Protein AF-A0A2W4KJC8-F1 (afdb_monomer_lite)

Radius of gyration: 25.85 Å; chains: 1; bounding box: 51×41×104 Å

Structure (mmCIF, N/CA/C/O backbone):
data_AF-A0A2W4KJC8-F1
#
_entry.id   AF-A0A2W4KJC8-F1
#
loop_
_atom_site.group_PDB
_atom_site.id
_atom_site.type_symbol
_atom_site.label_atom_id
_atom_site.label_alt_id
_atom_site.label_comp_id
_atom_site.label_asym_id
_atom_site.label_entity_id
_atom_site.label_seq_id
_atom_site.pdbx_PDB_ins_code
_atom_site.Cartn_x
_atom_site.Cartn_y
_atom_site.Cartn_z
_atom_site.occupancy
_atom_site.B_iso_or_equiv
_atom_site.auth_seq_id
_atom_site.auth_comp_id
_atom_site.auth_asym_id
_atom_site.auth_atom_id
_atom_site.pdbx_PDB_model_num
ATOM 1 N N . MET A 1 1 ? 27.284 34.788 -45.448 1.00 38.25 1 MET A N 1
ATOM 2 C CA . MET A 1 1 ? 26.726 33.450 -45.158 1.00 38.25 1 MET A CA 1
ATOM 3 C C . MET A 1 1 ? 26.431 33.389 -43.673 1.00 38.25 1 MET A C 1
ATOM 5 O O . MET A 1 1 ? 27.341 33.576 -42.878 1.00 38.25 1 MET A O 1
ATOM 9 N N . ILE A 1 2 ? 25.156 33.261 -43.313 1.00 35.94 2 ILE A N 1
ATOM 10 C CA . ILE A 1 2 ? 24.706 33.179 -41.921 1.00 35.94 2 ILE A CA 1
ATOM 11 C C . ILE A 1 2 ? 24.898 31.726 -41.482 1.00 35.94 2 ILE A C 1
ATOM 13 O O . ILE A 1 2 ? 24.245 30.836 -42.017 1.00 35.94 2 ILE A O 1
ATOM 17 N N . ASN A 1 3 ? 25.811 31.492 -40.539 1.00 35.66 3 ASN A N 1
ATOM 18 C CA . ASN A 1 3 ? 25.963 30.197 -39.882 1.00 35.66 3 ASN A CA 1
ATOM 19 C C . ASN A 1 3 ? 24.745 29.963 -38.982 1.00 35.66 3 ASN A C 1
ATOM 21 O O . ASN A 1 3 ? 24.648 30.521 -37.888 1.00 35.66 3 ASN A O 1
ATOM 25 N N . SER A 1 4 ? 23.798 29.160 -39.461 1.00 41.78 4 SER A N 1
ATOM 26 C CA . SER A 1 4 ? 22.657 28.714 -38.676 1.00 41.78 4 SER A CA 1
ATOM 27 C C . SER A 1 4 ? 23.073 27.604 -37.710 1.00 41.78 4 SER A C 1
ATOM 29 O O . SER A 1 4 ? 23.444 26.511 -38.124 1.00 41.78 4 SER A O 1
ATOM 31 N N . VAL A 1 5 ? 22.959 27.928 -36.423 1.00 48.94 5 VAL A N 1
ATOM 32 C CA . VAL A 1 5 ? 22.368 27.095 -35.367 1.00 48.94 5 VAL A CA 1
ATOM 33 C C . VAL A 1 5 ? 22.851 25.642 -35.290 1.00 48.94 5 VAL A C 1
ATOM 35 O O . VAL A 1 5 ? 22.292 24.742 -35.901 1.00 48.94 5 VAL A O 1
ATOM 38 N N . ASN A 1 6 ? 23.773 25.397 -34.363 1.00 38.62 6 ASN A N 1
ATOM 39 C CA . ASN A 1 6 ? 23.675 24.213 -33.514 1.00 38.62 6 ASN A CA 1
ATOM 40 C C . ASN A 1 6 ? 24.180 24.561 -32.112 1.00 38.62 6 ASN A C 1
ATOM 42 O O . ASN A 1 6 ? 25.315 24.293 -31.733 1.00 38.62 6 ASN A O 1
ATOM 46 N N . LYS A 1 7 ? 23.321 25.250 -31.354 1.00 38.31 7 LYS A N 1
ATOM 47 C CA . LYS A 1 7 ? 23.532 25.549 -29.934 1.00 38.31 7 LYS A CA 1
ATOM 48 C C . LYS A 1 7 ? 22.369 24.992 -29.111 1.00 38.31 7 LYS A C 1
ATOM 50 O O . LYS A 1 7 ? 21.730 25.708 -28.357 1.00 38.31 7 LYS A O 1
ATOM 55 N N . TYR A 1 8 ? 22.103 23.703 -29.298 1.00 40.75 8 TYR A N 1
ATOM 56 C CA . TYR A 1 8 ? 21.309 22.884 -28.379 1.00 40.75 8 TYR A CA 1
ATOM 57 C C . TYR A 1 8 ? 22.066 21.592 -28.035 1.00 40.75 8 TYR A C 1
ATOM 59 O O . TYR A 1 8 ? 21.487 20.516 -27.951 1.00 40.75 8 TYR A O 1
ATOM 67 N N . SER A 1 9 ? 23.387 21.683 -27.840 1.00 46.91 9 SER A N 1
ATOM 68 C CA . SER A 1 9 ? 24.108 20.659 -27.081 1.00 46.91 9 SER A CA 1
ATOM 69 C C . SER A 1 9 ? 23.943 20.957 -25.587 1.00 46.91 9 SER A C 1
ATOM 71 O O . SER A 1 9 ? 24.252 22.075 -25.170 1.00 46.91 9 SER A O 1
ATOM 73 N N . ASN A 1 10 ? 23.527 19.949 -24.814 1.00 40.47 10 ASN A N 1
ATOM 74 C CA . ASN A 1 10 ? 23.375 19.905 -23.345 1.00 40.47 10 ASN A CA 1
ATOM 75 C C . ASN A 1 10 ? 21.987 20.193 -22.749 1.00 40.47 10 ASN A C 1
ATOM 77 O O . ASN A 1 10 ? 21.896 20.739 -21.650 1.00 40.47 10 ASN A O 1
ATOM 81 N N . ASN A 1 11 ? 20.905 19.735 -23.380 1.00 36.75 11 ASN A N 1
ATOM 82 C CA . ASN A 1 11 ? 19.673 19.522 -22.618 1.00 36.75 11 ASN A CA 1
ATOM 83 C C . ASN A 1 11 ? 19.799 18.210 -21.831 1.00 36.75 11 ASN A C 1
ATOM 85 O O . ASN A 1 11 ? 19.779 17.124 -22.401 1.00 36.75 11 ASN A O 1
ATOM 89 N N . PHE A 1 12 ? 20.004 18.364 -20.524 1.00 42.81 12 PHE A N 1
ATOM 90 C CA . PHE A 1 12 ? 19.891 17.370 -19.459 1.00 42.81 12 PHE A CA 1
ATOM 91 C C . PHE A 1 12 ? 18.864 16.280 -19.814 1.00 42.81 12 PHE A C 1
ATOM 93 O O . PHE A 1 12 ? 17.665 16.542 -19.787 1.00 42.81 12 PHE A O 1
ATOM 100 N N . VAL A 1 13 ? 19.314 15.072 -20.166 1.00 48.78 13 VAL A N 1
ATOM 101 C CA . VAL A 1 13 ? 18.444 13.890 -20.121 1.00 48.78 13 VAL A CA 1
ATOM 102 C C . VAL A 1 13 ? 18.405 13.508 -18.645 1.00 48.78 13 VAL A C 1
ATOM 104 O O . VAL A 1 13 ? 19.447 13.096 -18.125 1.00 48.78 13 VAL A O 1
ATOM 107 N N . PRO A 1 14 ? 17.283 13.703 -17.928 1.00 57.47 14 PRO A N 1
ATOM 108 C CA . PRO A 1 14 ? 17.210 13.304 -16.532 1.00 57.47 14 PRO A CA 1
ATOM 109 C C . PRO A 1 14 ? 17.550 11.818 -16.432 1.00 57.47 14 PRO A C 1
ATOM 111 O O . PRO A 1 14 ? 17.157 11.027 -17.295 1.00 57.47 14 PRO A O 1
ATOM 114 N N . ASN A 1 15 ? 18.282 11.417 -15.394 1.00 73.25 15 ASN A N 1
ATOM 115 C CA . ASN A 1 15 ? 18.459 10.001 -15.091 1.00 73.25 15 ASN A CA 1
ATOM 116 C C . ASN A 1 15 ? 17.133 9.461 -14.534 1.00 73.25 15 ASN A C 1
ATOM 118 O O . ASN A 1 15 ? 16.990 9.258 -13.331 1.00 73.25 15 ASN A O 1
ATOM 122 N N . VAL A 1 16 ? 16.153 9.268 -15.422 1.00 74.69 16 VAL A N 1
ATOM 123 C CA . VAL A 1 16 ? 14.778 8.874 -15.091 1.00 74.69 16 VAL A CA 1
ATOM 124 C C . VAL A 1 16 ? 14.772 7.571 -14.290 1.00 74.69 16 VAL A C 1
ATOM 126 O O . VAL A 1 16 ? 14.018 7.448 -13.333 1.00 74.69 16 VAL A O 1
ATOM 129 N N . ILE A 1 17 ? 15.672 6.633 -14.603 1.00 77.94 17 ILE A N 1
ATOM 130 C CA . ILE A 1 17 ? 15.840 5.379 -13.851 1.00 77.94 17 ILE A CA 1
ATOM 131 C C . ILE A 1 17 ? 16.288 5.663 -12.409 1.00 77.94 17 ILE A C 1
ATOM 133 O O . ILE A 1 17 ? 15.735 5.103 -11.463 1.00 77.94 17 ILE A O 1
ATOM 137 N N . GLY A 1 18 ? 17.262 6.558 -12.230 1.00 83.62 18 GLY A N 1
ATOM 138 C CA . GLY A 1 18 ? 17.708 7.011 -10.913 1.00 83.62 18 GLY A CA 1
ATOM 139 C C . GLY A 1 18 ? 16.586 7.669 -10.106 1.00 83.62 18 GLY A C 1
ATOM 140 O O . GLY A 1 18 ? 16.400 7.336 -8.940 1.00 83.62 18 GLY A O 1
ATOM 141 N N . GLU A 1 19 ? 15.797 8.542 -10.728 1.00 82.56 19 GLU A N 1
ATOM 142 C CA . GLU A 1 19 ? 14.652 9.202 -10.086 1.00 82.56 19 GLU A CA 1
ATOM 143 C C . GLU A 1 19 ? 13.556 8.205 -9.692 1.00 82.56 19 GLU A C 1
ATOM 145 O O . GLU A 1 19 ? 13.074 8.236 -8.561 1.00 82.56 19 GLU A O 1
ATOM 150 N N . ILE A 1 20 ? 13.214 7.268 -10.585 1.00 83.31 20 ILE A N 1
ATOM 151 C CA . ILE A 1 20 ? 12.242 6.199 -10.317 1.00 83.31 20 ILE A CA 1
ATOM 152 C C . ILE A 1 20 ? 12.675 5.364 -9.112 1.00 83.31 20 ILE A C 1
ATOM 154 O O . ILE A 1 20 ? 11.860 5.050 -8.244 1.00 83.31 20 ILE A O 1
ATOM 158 N N . LYS A 1 21 ? 13.966 5.026 -9.042 1.00 86.06 21 LYS A N 1
ATOM 159 C CA . LYS A 1 21 ? 14.548 4.264 -7.937 1.00 86.06 21 LYS A CA 1
ATOM 160 C C . LYS A 1 21 ? 14.479 5.025 -6.617 1.00 86.06 21 LYS A C 1
ATOM 162 O O . LYS A 1 21 ? 14.128 4.438 -5.595 1.00 86.06 21 LYS A O 1
ATOM 167 N N . GLU A 1 22 ? 14.821 6.309 -6.616 1.00 89.06 22 GLU A N 1
ATOM 168 C CA . GLU A 1 22 ? 14.745 7.126 -5.403 1.00 89.06 22 GLU A CA 1
ATOM 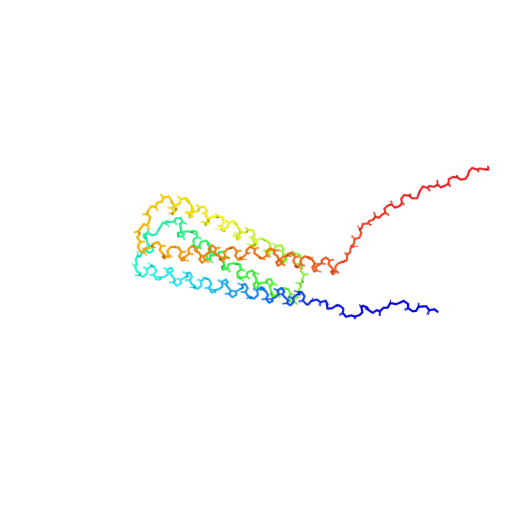169 C C . GLU A 1 22 ? 13.301 7.322 -4.938 1.00 89.06 22 GLU A C 1
ATOM 171 O O . GLU A 1 22 ? 13.027 7.226 -3.740 1.00 89.06 22 GLU A O 1
ATOM 176 N N . ASP A 1 23 ? 12.357 7.501 -5.861 1.00 88.88 23 ASP A N 1
ATOM 177 C CA . ASP A 1 23 ? 10.938 7.549 -5.522 1.00 88.88 23 ASP A CA 1
ATOM 178 C C . ASP A 1 23 ? 10.474 6.212 -4.928 1.00 88.88 23 ASP A C 1
ATOM 180 O O . ASP A 1 23 ? 9.914 6.198 -3.832 1.00 88.88 23 ASP A O 1
ATOM 184 N N . ALA A 1 24 ? 10.769 5.077 -5.571 1.00 88.81 24 ALA A N 1
ATOM 185 C CA . ALA A 1 24 ? 10.402 3.750 -5.070 1.00 88.81 24 ALA A CA 1
ATOM 186 C C . ALA A 1 24 ? 10.961 3.470 -3.661 1.00 88.81 24 ALA A C 1
ATOM 188 O O . ALA A 1 24 ? 10.251 2.934 -2.807 1.00 88.81 24 ALA A O 1
ATOM 189 N N . LYS A 1 25 ? 12.198 3.891 -3.369 1.00 90.31 25 LYS A N 1
ATOM 190 C CA . LYS A 1 25 ? 12.779 3.799 -2.019 1.00 90.31 25 LYS A CA 1
ATOM 191 C C . LYS A 1 25 ? 12.021 4.639 -0.994 1.00 90.31 25 LYS A C 1
ATOM 193 O O . LYS A 1 25 ? 11.751 4.142 0.098 1.00 90.31 25 LYS A O 1
ATOM 198 N N . LYS A 1 26 ? 11.661 5.886 -1.324 1.00 91.94 26 LYS A N 1
ATOM 199 C CA . LYS A 1 26 ? 10.850 6.735 -0.431 1.00 91.94 26 LYS A CA 1
ATOM 200 C C . LYS A 1 26 ? 9.505 6.074 -0.134 1.00 91.94 26 LYS A C 1
ATOM 202 O O . LYS A 1 26 ? 9.105 6.010 1.024 1.00 91.94 26 LYS A O 1
ATOM 207 N N . TRP A 1 27 ? 8.858 5.505 -1.152 1.00 93.25 27 TRP A N 1
ATOM 208 C CA . TRP A 1 27 ? 7.619 4.741 -0.992 1.00 93.25 27 TRP A CA 1
ATOM 209 C C . TRP A 1 27 ? 7.786 3.547 -0.050 1.00 93.25 27 TRP A C 1
ATOM 211 O O . TRP A 1 27 ? 6.976 3.367 0.855 1.00 93.25 27 TRP A O 1
ATOM 221 N N . ILE A 1 28 ? 8.857 2.764 -0.206 1.00 94.31 28 ILE A N 1
ATOM 222 C CA . ILE A 1 28 ? 9.174 1.636 0.685 1.00 94.31 28 ILE A CA 1
ATOM 223 C C . ILE A 1 28 ? 9.300 2.095 2.145 1.00 94.31 28 ILE A C 1
ATOM 225 O O . ILE A 1 28 ? 8.765 1.429 3.035 1.00 94.31 28 ILE A O 1
ATOM 229 N N . VAL A 1 29 ? 9.968 3.227 2.395 1.00 95.56 29 VAL A N 1
ATOM 230 C CA . VAL A 1 29 ? 10.112 3.806 3.741 1.00 95.56 29 VAL A CA 1
ATOM 231 C C . VAL A 1 29 ? 8.750 4.204 4.311 1.00 95.56 29 VAL A C 1
ATOM 233 O O . VAL A 1 29 ? 8.385 3.718 5.379 1.00 95.56 29 VAL A O 1
ATOM 236 N N . LEU A 1 30 ? 7.958 4.991 3.575 1.00 95.44 30 LEU A N 1
ATOM 237 C CA . LEU A 1 30 ? 6.632 5.449 4.018 1.00 95.44 30 LEU A CA 1
ATOM 238 C C . LEU A 1 30 ? 5.673 4.285 4.307 1.00 95.44 30 LEU A C 1
ATOM 240 O O . LEU A 1 30 ? 4.947 4.292 5.307 1.00 95.44 30 LEU A O 1
ATOM 244 N N . ILE A 1 31 ? 5.703 3.253 3.459 1.00 96.81 31 ILE A N 1
ATOM 245 C CA . ILE A 1 31 ? 4.942 2.019 3.664 1.00 96.81 31 ILE A CA 1
ATOM 246 C C . ILE A 1 31 ? 5.377 1.344 4.966 1.00 96.81 31 ILE A C 1
ATOM 248 O O . ILE A 1 31 ? 4.531 0.919 5.756 1.00 96.81 31 ILE A O 1
ATOM 252 N N . ASN A 1 32 ? 6.684 1.225 5.206 1.00 96.81 32 ASN A N 1
ATOM 253 C CA . ASN A 1 32 ? 7.192 0.560 6.399 1.00 96.81 32 ASN A CA 1
ATOM 254 C C . ASN A 1 32 ? 6.839 1.329 7.680 1.00 96.81 32 ASN A C 1
ATOM 256 O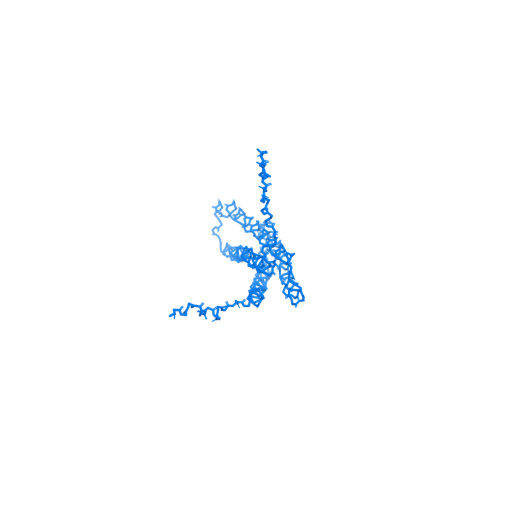 O . ASN A 1 32 ? 6.288 0.731 8.603 1.00 96.81 32 ASN A O 1
ATOM 260 N N . GLU A 1 33 ? 7.052 2.645 7.699 1.00 96.75 33 GLU A N 1
ATOM 261 C CA . GLU A 1 33 ? 6.676 3.522 8.816 1.00 96.75 33 GLU A CA 1
ATOM 262 C C . GLU A 1 33 ? 5.176 3.438 9.120 1.00 96.75 33 GLU A C 1
ATOM 264 O O . GLU A 1 33 ? 4.763 3.346 10.278 1.00 96.75 33 GLU A O 1
ATOM 269 N N . THR A 1 34 ? 4.334 3.415 8.083 1.00 97.62 34 THR A N 1
ATOM 270 C CA . THR A 1 34 ? 2.889 3.251 8.257 1.00 97.62 34 THR A CA 1
ATOM 271 C C . THR A 1 34 ? 2.543 1.893 8.856 1.00 97.62 34 THR A C 1
ATOM 273 O O . THR A 1 34 ? 1.735 1.817 9.780 1.00 97.62 34 THR A O 1
ATOM 276 N N . ARG A 1 35 ? 3.162 0.809 8.383 1.00 97.56 35 ARG A N 1
ATOM 277 C CA . ARG A 1 35 ? 2.920 -0.532 8.932 1.00 97.56 35 ARG A CA 1
ATOM 278 C C . ARG A 1 35 ? 3.344 -0.635 10.391 1.00 97.56 35 ARG A C 1
ATOM 280 O O . ARG A 1 35 ? 2.598 -1.191 11.193 1.00 97.56 35 ARG A O 1
ATOM 287 N N . GLU A 1 36 ? 4.508 -0.102 10.743 1.00 97.12 36 GLU A N 1
ATOM 288 C CA . GLU A 1 36 ? 4.997 -0.073 12.125 1.00 97.12 36 GLU A CA 1
ATOM 289 C C . GLU A 1 36 ? 4.063 0.732 13.025 1.00 97.12 36 GLU A C 1
ATOM 291 O O . GLU A 1 36 ? 3.656 0.246 14.084 1.00 97.12 36 GLU A O 1
ATOM 296 N N . PHE A 1 37 ? 3.632 1.907 12.562 1.00 97.19 37 PHE A N 1
ATOM 297 C CA . PHE A 1 37 ? 2.642 2.723 13.253 1.00 97.19 37 PHE A CA 1
ATOM 298 C C . PHE A 1 37 ? 1.351 1.942 13.524 1.00 97.19 37 PHE A C 1
ATOM 300 O O . PHE A 1 37 ? 0.883 1.900 14.665 1.00 97.19 37 PHE A O 1
ATOM 307 N N . LEU A 1 38 ? 0.783 1.314 12.491 1.00 96.69 38 LEU A N 1
ATOM 308 C CA . LEU A 1 38 ? -0.467 0.567 12.596 1.00 96.69 38 LEU A CA 1
ATOM 309 C C . LEU A 1 38 ? -0.314 -0.632 13.533 1.00 96.69 38 LEU A C 1
ATOM 311 O O . LEU A 1 38 ? -1.130 -0.798 14.435 1.00 96.69 38 LEU A O 1
ATOM 315 N N . ASN A 1 39 ? 0.747 -1.426 13.384 1.00 96.88 39 ASN A N 1
ATOM 316 C CA . ASN A 1 39 ? 1.003 -2.577 14.249 1.00 96.88 39 ASN A CA 1
ATOM 317 C C . ASN A 1 39 ? 1.154 -2.167 15.718 1.00 96.88 39 ASN A C 1
ATOM 319 O O . ASN A 1 39 ? 0.547 -2.795 16.584 1.00 96.88 39 ASN A O 1
ATOM 323 N N . CYS A 1 40 ? 1.901 -1.095 15.995 1.00 95.69 40 CYS A N 1
ATOM 324 C CA . CYS A 1 40 ? 2.076 -0.572 17.348 1.00 95.69 40 CYS A CA 1
ATOM 325 C C . CYS A 1 40 ? 0.733 -0.149 17.963 1.00 95.69 40 CYS A C 1
ATOM 327 O O . CYS A 1 40 ? 0.381 -0.593 19.056 1.00 95.69 40 CYS A O 1
ATOM 329 N N . HIS A 1 41 ? -0.073 0.630 17.238 1.00 93.62 41 HIS A N 1
ATOM 330 C CA . HIS A 1 41 ? -1.366 1.097 17.742 1.00 93.62 41 HIS A CA 1
ATOM 331 C C . HIS A 1 41 ? -2.378 -0.041 17.901 1.00 93.62 41 HIS A C 1
ATOM 333 O O . HIS A 1 41 ? -3.115 -0.073 18.886 1.00 93.62 41 HIS A O 1
ATOM 339 N N . ILE A 1 42 ? -2.402 -1.003 16.975 1.00 94.56 42 ILE A N 1
ATOM 340 C CA . ILE A 1 42 ? -3.236 -2.206 17.090 1.00 94.56 42 ILE A CA 1
ATOM 341 C C . ILE A 1 42 ? -2.831 -3.006 18.327 1.00 94.56 42 ILE A C 1
ATOM 343 O O . ILE A 1 42 ? -3.706 -3.431 19.081 1.00 94.56 42 ILE A O 1
ATOM 347 N N . GLN A 1 43 ? -1.530 -3.194 18.562 1.00 95.12 43 GLN A N 1
ATOM 348 C CA . GLN A 1 43 ? -1.045 -3.923 19.730 1.00 95.12 43 GLN A CA 1
ATOM 349 C C . GLN A 1 43 ? -1.426 -3.208 21.030 1.00 95.12 43 GLN A C 1
ATOM 351 O O . GLN A 1 43 ? -2.028 -3.829 21.897 1.00 95.12 43 GLN A O 1
ATOM 356 N N . GLN A 1 44 ? -1.245 -1.888 21.112 1.00 92.38 44 GLN A N 1
ATOM 357 C CA . GLN A 1 44 ? -1.710 -1.095 22.256 1.00 92.38 44 GLN A CA 1
ATOM 358 C C . GLN A 1 44 ? -3.221 -1.236 22.495 1.00 92.38 44 GLN A C 1
ATOM 360 O O . GLN A 1 44 ? -3.671 -1.274 23.639 1.00 92.38 44 GLN A O 1
ATOM 365 N N . GLN A 1 45 ? -4.039 -1.321 21.439 1.00 89.75 45 GLN A N 1
ATOM 366 C CA . GLN A 1 45 ? -5.476 -1.565 21.606 1.00 89.75 45 GLN A CA 1
ATOM 367 C C . GLN A 1 45 ? -5.782 -2.984 22.089 1.00 89.75 45 GLN A C 1
ATOM 369 O O . GLN A 1 45 ? -6.765 -3.171 22.807 1.00 89.75 45 GLN A O 1
ATOM 374 N N . LYS A 1 46 ? -4.984 -3.982 21.696 1.00 92.88 46 LYS A N 1
ATOM 375 C CA . LYS A 1 46 ? -5.121 -5.356 22.195 1.00 92.88 46 LYS A CA 1
ATOM 376 C C . LYS A 1 46 ? -4.752 -5.433 23.672 1.00 92.88 46 LYS A C 1
ATOM 378 O O . LYS A 1 46 ? -5.536 -5.976 24.442 1.00 92.88 46 LYS A O 1
ATOM 383 N N . ASP A 1 47 ? -3.634 -4.825 24.057 1.00 93.06 47 ASP A N 1
ATOM 384 C CA . ASP A 1 47 ? -3.123 -4.836 25.432 1.00 93.06 47 ASP A CA 1
ATOM 385 C C . ASP A 1 47 ? -4.092 -4.140 26.399 1.00 93.06 47 ASP A C 1
ATOM 387 O O . ASP A 1 47 ? -4.326 -4.613 27.507 1.00 93.06 47 ASP A O 1
ATOM 391 N N . ASN A 1 48 ? -4.746 -3.068 25.942 1.00 88.75 48 ASN A N 1
ATOM 392 C CA . ASN A 1 48 ? -5.777 -2.360 26.705 1.00 88.75 48 ASN A CA 1
ATOM 393 C C . ASN A 1 48 ? -7.176 -3.011 26.609 1.00 88.75 48 ASN A C 1
ATOM 395 O O . ASN A 1 48 ? -8.161 -2.426 27.056 1.00 88.75 48 ASN A O 1
ATOM 399 N N . GLY A 1 49 ? -7.316 -4.176 25.962 1.00 87.50 49 GLY A N 1
ATOM 400 C CA . GLY A 1 49 ? -8.585 -4.901 25.784 1.00 87.50 49 GLY A CA 1
ATOM 401 C C . GLY A 1 49 ? -9.598 -4.249 24.829 1.00 87.50 49 GLY A C 1
ATOM 402 O O . GLY A 1 49 ? -10.633 -4.837 24.507 1.00 87.50 49 GLY A O 1
ATOM 403 N N . HIS A 1 50 ? -9.307 -3.052 24.323 1.00 85.50 50 HIS A N 1
ATOM 404 C CA . HIS A 1 50 ? -10.200 -2.272 23.471 1.00 85.50 50 HIS A CA 1
ATOM 405 C C . HIS A 1 50 ? -10.371 -2.861 22.072 1.00 85.50 50 HIS A C 1
ATOM 407 O O . HIS A 1 50 ? -11.446 -2.723 21.486 1.00 85.50 50 HIS A O 1
ATOM 413 N N . TRP A 1 51 ? -9.359 -3.547 21.534 1.00 89.56 51 TRP A N 1
ATOM 414 C CA . TRP A 1 51 ? -9.391 -4.102 20.176 1.00 89.56 51 TRP A CA 1
ATOM 415 C C . TRP A 1 51 ? -10.620 -4.985 19.925 1.00 89.56 51 TRP A C 1
ATOM 417 O O . TRP A 1 51 ? -11.238 -4.931 18.862 1.00 89.56 51 TRP A O 1
ATOM 427 N N . ASN A 1 52 ? -11.046 -5.751 20.930 1.00 87.44 52 ASN A N 1
ATOM 428 C CA . ASN A 1 52 ? -12.199 -6.644 20.810 1.00 87.44 52 ASN A CA 1
ATOM 429 C C . ASN A 1 52 ? -13.532 -5.894 20.680 1.00 87.44 52 ASN A C 1
ATOM 431 O O . ASN A 1 52 ? -14.458 -6.419 20.068 1.00 87.44 52 ASN A O 1
ATOM 435 N N . THR A 1 53 ? -13.604 -4.655 21.169 1.00 84.75 53 THR A N 1
ATOM 436 C CA . THR A 1 53 ? -14.802 -3.801 21.098 1.00 84.75 53 THR A CA 1
ATOM 437 C C . THR A 1 53 ? -14.972 -3.102 19.747 1.00 84.75 53 THR A C 1
ATOM 439 O O . THR A 1 53 ? -16.053 -2.605 19.434 1.00 84.75 53 THR A O 1
ATOM 442 N N . ILE A 1 54 ? -13.914 -3.064 18.929 1.00 85.50 54 ILE A N 1
ATOM 443 C CA . ILE A 1 54 ? -13.927 -2.420 17.615 1.00 85.50 54 ILE A CA 1
ATOM 444 C C . ILE A 1 54 ? -14.730 -3.271 16.630 1.00 85.50 54 ILE A C 1
ATOM 446 O O . ILE A 1 54 ? -14.641 -4.504 16.629 1.00 85.50 54 ILE A O 1
ATOM 450 N N . ASN A 1 55 ? -15.477 -2.596 15.753 1.00 86.94 55 ASN A N 1
ATOM 451 C CA . ASN A 1 55 ? -16.256 -3.221 14.692 1.00 86.94 55 ASN A CA 1
ATOM 452 C C . ASN A 1 55 ? -15.399 -4.174 13.835 1.00 86.94 55 ASN A C 1
ATOM 454 O O . ASN A 1 55 ? -14.307 -3.822 13.385 1.00 86.94 55 ASN A O 1
ATOM 458 N N . THR A 1 56 ? -15.914 -5.378 13.586 1.00 89.56 56 THR A N 1
ATOM 459 C CA . THR A 1 56 ? -15.209 -6.421 12.830 1.00 89.56 56 THR A CA 1
ATOM 460 C C . THR A 1 56 ? -14.838 -5.988 11.416 1.00 89.56 56 THR A C 1
ATOM 462 O O . THR A 1 56 ? -13.714 -6.249 11.008 1.00 89.56 56 THR A O 1
ATOM 465 N N . ASN A 1 57 ? -15.703 -5.267 10.698 1.00 90.44 57 ASN A N 1
ATOM 466 C CA . ASN A 1 57 ? -15.403 -4.810 9.337 1.00 90.44 57 ASN A CA 1
ATOM 467 C C . ASN A 1 57 ? -14.227 -3.829 9.332 1.00 90.44 57 ASN A C 1
ATOM 469 O O . ASN A 1 57 ? -13.342 -3.947 8.492 1.00 90.44 57 ASN A O 1
ATOM 473 N N . PHE A 1 58 ? -14.168 -2.920 10.312 1.00 91.06 58 PHE A N 1
ATOM 474 C CA . PHE A 1 58 ? -13.028 -2.012 10.462 1.00 91.06 58 PHE A CA 1
ATOM 475 C C . PHE A 1 58 ? -11.730 -2.774 10.741 1.00 91.06 58 PHE A C 1
ATOM 477 O O . PHE A 1 58 ? -10.722 -2.533 10.084 1.00 91.06 58 PHE A O 1
ATOM 484 N N . LYS A 1 59 ? -11.759 -3.742 11.667 1.00 92.38 59 LYS A N 1
ATOM 485 C CA . LYS A 1 59 ? -10.591 -4.592 11.953 1.00 92.38 59 LYS A CA 1
ATOM 486 C C . LYS A 1 59 ? -10.132 -5.346 10.710 1.00 92.38 59 LYS A C 1
ATOM 488 O O . LYS A 1 59 ? -8.946 -5.329 10.399 1.00 92.38 59 LYS A O 1
ATOM 493 N N . SER A 1 60 ? -11.059 -5.979 9.998 1.00 94.94 60 SER A N 1
ATOM 494 C CA . SER A 1 60 ? -10.757 -6.731 8.781 1.00 94.94 60 SER A CA 1
ATOM 495 C C . SER A 1 60 ? -10.139 -5.843 7.707 1.00 94.94 60 SER A C 1
ATOM 497 O O . SER A 1 60 ? -9.142 -6.239 7.111 1.00 94.94 60 SER A O 1
ATOM 499 N N . LEU A 1 61 ? -10.664 -4.631 7.508 1.00 95.69 61 LEU A N 1
ATOM 500 C CA . LEU A 1 61 ? -10.143 -3.702 6.506 1.00 95.69 61 LEU A CA 1
ATOM 501 C C . LEU A 1 61 ? -8.740 -3.187 6.865 1.00 95.69 61 LEU A C 1
ATOM 503 O O . LEU A 1 61 ? -7.863 -3.150 6.008 1.00 95.69 61 LEU A O 1
ATOM 507 N N . ILE A 1 62 ? -8.480 -2.886 8.143 1.00 96.38 62 ILE A N 1
ATOM 508 C CA . ILE A 1 62 ? -7.134 -2.536 8.632 1.00 96.38 62 ILE A CA 1
ATOM 509 C C . ILE A 1 62 ? -6.146 -3.692 8.421 1.00 96.38 62 ILE A C 1
ATOM 511 O O . ILE A 1 62 ? -5.030 -3.479 7.946 1.00 96.38 62 ILE A O 1
ATOM 515 N N . MET A 1 63 ? -6.540 -4.927 8.743 1.00 96.69 63 MET A N 1
ATOM 516 C CA . MET A 1 63 ? -5.677 -6.097 8.548 1.00 96.69 63 MET A CA 1
ATOM 517 C C . MET A 1 63 ? -5.428 -6.390 7.063 1.00 96.69 63 MET A C 1
ATOM 519 O O . MET A 1 63 ? -4.313 -6.747 6.683 1.00 96.69 63 MET A O 1
ATOM 523 N N . TYR A 1 64 ? -6.443 -6.207 6.216 1.00 97.75 64 TYR A N 1
ATOM 524 C CA . TYR A 1 64 ? -6.300 -6.292 4.766 1.00 97.75 64 TYR A CA 1
ATOM 525 C C . TYR A 1 64 ? -5.308 -5.244 4.245 1.00 97.75 64 TYR A C 1
ATOM 527 O O . TYR A 1 64 ? -4.371 -5.602 3.532 1.00 97.75 64 TYR A O 1
ATOM 535 N N . ALA A 1 65 ? -5.436 -3.987 4.681 1.00 97.94 65 ALA A N 1
ATOM 536 C CA . ALA A 1 65 ? -4.518 -2.911 4.322 1.00 97.94 65 ALA A CA 1
ATOM 537 C C . ALA A 1 65 ? -3.071 -3.212 4.737 1.00 97.94 65 ALA A C 1
ATOM 539 O O . ALA A 1 65 ? -2.157 -3.063 3.934 1.00 97.94 65 ALA A O 1
ATOM 540 N N . LEU A 1 66 ? -2.847 -3.717 5.955 1.00 98.00 66 LEU A N 1
ATOM 541 C CA . LEU A 1 66 ? -1.517 -4.132 6.421 1.00 98.00 66 LEU A CA 1
ATOM 542 C C . LEU A 1 66 ? -0.876 -5.199 5.523 1.00 98.00 66 LEU A C 1
ATOM 544 O O . LEU A 1 66 ? 0.326 -5.130 5.239 1.00 98.00 66 LEU A O 1
ATOM 548 N N . ASN A 1 67 ? -1.667 -6.176 5.075 1.00 97.62 67 ASN A N 1
ATOM 549 C CA . ASN A 1 67 ? -1.211 -7.214 4.155 1.00 97.62 67 ASN A CA 1
ATOM 550 C C . ASN A 1 67 ? -0.904 -6.639 2.770 1.00 97.62 67 ASN A C 1
ATOM 552 O O . ASN A 1 67 ? 0.138 -6.956 2.193 1.00 97.62 67 ASN A O 1
ATOM 556 N N . TYR A 1 68 ? -1.782 -5.777 2.257 1.00 98.00 68 TYR A N 1
ATOM 557 C CA . TYR A 1 68 ? -1.584 -5.071 0.996 1.00 98.00 68 TYR A CA 1
ATOM 558 C C . TYR A 1 68 ? -0.301 -4.224 1.026 1.00 98.00 68 TYR A C 1
ATOM 560 O O . TYR A 1 68 ? 0.556 -4.394 0.164 1.00 98.00 68 TYR A O 1
ATOM 568 N N . PHE A 1 69 ? -0.089 -3.422 2.071 1.00 98.12 69 PHE A N 1
ATOM 569 C CA . PHE A 1 69 ? 1.127 -2.631 2.271 1.00 98.12 69 PHE A CA 1
ATOM 570 C C . PHE A 1 69 ? 2.384 -3.499 2.350 1.00 98.12 69 PHE A C 1
ATOM 572 O O . PHE A 1 69 ? 3.412 -3.151 1.774 1.00 98.12 69 PHE A O 1
ATOM 579 N N . SER A 1 70 ? 2.323 -4.655 3.019 1.00 97.06 70 SER A N 1
ATOM 580 C CA . SER A 1 70 ? 3.458 -5.586 3.042 1.00 97.06 70 SER A CA 1
ATOM 581 C C . SER A 1 70 ? 3.819 -6.059 1.637 1.00 97.06 70 SER A C 1
ATOM 583 O O . SER A 1 70 ? 4.978 -5.979 1.244 1.00 97.06 70 SER A O 1
ATOM 585 N N . ARG A 1 71 ? 2.820 -6.500 0.867 1.00 96.75 71 ARG A N 1
ATOM 586 C CA . ARG A 1 71 ? 3.022 -6.973 -0.506 1.00 96.75 71 ARG A CA 1
ATOM 587 C C . ARG A 1 71 ? 3.498 -5.853 -1.425 1.00 96.75 71 ARG A C 1
ATOM 589 O O . ARG A 1 71 ? 4.405 -6.079 -2.212 1.00 96.75 71 ARG A O 1
ATOM 596 N N . GLY A 1 72 ? 2.939 -4.651 -1.289 1.00 96.19 72 GLY A N 1
ATOM 597 C CA . GLY A 1 72 ? 3.359 -3.470 -2.040 1.00 96.19 72 GLY A CA 1
ATOM 598 C C . GLY A 1 72 ? 4.821 -3.111 -1.782 1.00 96.19 72 GLY A C 1
ATOM 599 O O . GLY A 1 72 ? 5.559 -2.854 -2.726 1.00 96.19 72 GLY A O 1
ATOM 600 N N . LYS A 1 73 ? 5.278 -3.180 -0.524 1.00 96.62 73 LYS A N 1
ATOM 601 C CA . LYS A 1 73 ? 6.694 -2.991 -0.174 1.00 96.62 73 LYS A CA 1
ATOM 602 C C . LYS A 1 73 ? 7.596 -4.011 -0.869 1.00 96.62 73 LYS A C 1
ATOM 604 O O . LYS A 1 73 ? 8.625 -3.641 -1.438 1.00 96.62 73 LYS A O 1
ATOM 609 N N . ASP A 1 74 ? 7.228 -5.287 -0.799 1.00 96.81 74 ASP A N 1
ATOM 610 C CA . ASP A 1 74 ? 8.015 -6.373 -1.384 1.00 96.81 74 ASP A CA 1
ATOM 611 C C . ASP A 1 74 ? 8.063 -6.240 -2.911 1.00 96.81 74 ASP A C 1
ATOM 613 O O . ASP A 1 74 ? 9.111 -6.423 -3.526 1.00 96.81 74 ASP A O 1
ATOM 617 N N . GLU A 1 75 ? 6.947 -5.846 -3.517 1.00 96.06 75 GLU A N 1
ATOM 618 C CA . GLU A 1 75 ? 6.827 -5.632 -4.953 1.00 96.06 75 GLU A CA 1
ATOM 619 C C . GLU A 1 75 ? 7.647 -4.434 -5.443 1.00 96.06 75 GLU A C 1
ATOM 621 O O . GLU A 1 75 ? 8.408 -4.560 -6.401 1.00 96.06 75 GLU A O 1
ATOM 626 N N . LEU A 1 76 ? 7.580 -3.297 -4.745 1.00 95.25 76 LEU A N 1
ATOM 627 C CA . LEU A 1 76 ? 8.429 -2.137 -5.030 1.00 95.25 76 LEU A CA 1
ATOM 628 C C . LEU A 1 76 ? 9.914 -2.479 -4.894 1.00 95.25 76 LEU A C 1
ATOM 630 O O . LEU A 1 76 ? 10.731 -2.021 -5.693 1.00 95.25 76 LEU A O 1
ATOM 634 N N . SER A 1 77 ? 10.265 -3.307 -3.908 1.00 94.88 77 SER A N 1
ATOM 635 C CA . SER A 1 77 ? 11.643 -3.760 -3.706 1.00 94.88 77 SER A CA 1
ATOM 636 C C . SER A 1 77 ? 12.118 -4.635 -4.868 1.00 94.88 77 SER A C 1
ATOM 638 O O . SER A 1 77 ? 13.229 -4.443 -5.358 1.00 94.88 77 SER A O 1
ATOM 640 N N . LYS A 1 78 ? 11.270 -5.554 -5.351 1.00 94.44 78 LYS A N 1
ATOM 641 C CA . LYS A 1 78 ? 11.560 -6.381 -6.532 1.00 94.44 78 LYS A CA 1
ATOM 642 C C . LYS A 1 78 ? 11.766 -5.529 -7.776 1.00 94.44 78 LYS A C 1
ATOM 644 O O . LYS A 1 78 ? 12.835 -5.610 -8.365 1.00 94.44 78 LYS A O 1
ATOM 649 N N . ILE A 1 79 ? 10.819 -4.644 -8.086 1.00 92.25 79 ILE A N 1
ATOM 650 C CA . ILE A 1 79 ? 10.908 -3.739 -9.241 1.00 92.25 79 ILE A CA 1
ATOM 651 C C . ILE A 1 79 ? 12.189 -2.900 -9.169 1.00 92.25 79 ILE A C 1
ATOM 653 O O . ILE A 1 79 ? 12.919 -2.776 -10.148 1.00 92.25 79 ILE A O 1
ATOM 657 N N . THR A 1 80 ? 12.516 -2.359 -7.994 1.00 90.06 80 THR A N 1
ATOM 658 C CA . THR A 1 80 ? 13.734 -1.557 -7.802 1.00 90.06 80 THR A CA 1
ATOM 659 C C . THR A 1 80 ? 15.019 -2.353 -8.055 1.00 90.06 80 THR A C 1
ATOM 661 O O . THR A 1 80 ? 16.007 -1.786 -8.516 1.00 90.06 80 THR A O 1
ATOM 664 N N . ASN A 1 81 ? 15.025 -3.650 -7.748 1.00 90.50 81 ASN A N 1
ATOM 665 C CA . ASN A 1 81 ? 16.179 -4.515 -7.979 1.00 90.50 81 ASN A CA 1
ATOM 666 C C . ASN A 1 81 ? 16.253 -4.993 -9.433 1.00 90.50 81 ASN A C 1
ATOM 668 O O . ASN A 1 81 ? 17.324 -4.954 -10.028 1.00 90.50 81 ASN A O 1
ATOM 672 N N . GLU A 1 82 ? 15.128 -5.410 -10.008 1.00 91.06 82 GLU A N 1
ATOM 673 C CA . GLU A 1 82 ? 15.031 -5.900 -11.388 1.00 91.06 82 GLU A CA 1
ATOM 674 C C . GLU A 1 8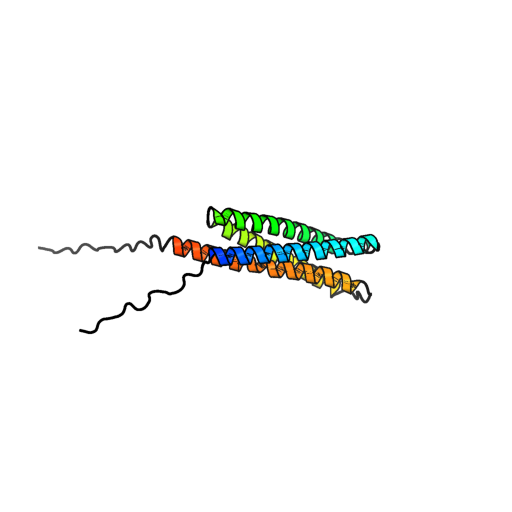2 ? 15.384 -4.795 -12.393 1.00 91.06 82 GLU A C 1
ATOM 676 O O . GLU A 1 82 ? 16.136 -5.043 -13.332 1.00 91.06 82 GLU A O 1
ATOM 681 N N . THR A 1 83 ? 14.979 -3.547 -12.123 1.00 86.75 83 THR A N 1
ATOM 682 C CA . THR A 1 83 ? 15.330 -2.363 -12.937 1.00 86.75 83 THR A CA 1
ATOM 683 C C . THR A 1 83 ? 16.824 -2.037 -12.994 1.00 86.75 83 THR A C 1
ATOM 685 O O . THR A 1 83 ? 17.231 -1.217 -13.816 1.00 86.75 83 THR A O 1
ATOM 688 N N . LEU A 1 84 ? 17.663 -2.671 -12.164 1.00 80.06 84 LEU A N 1
ATOM 689 C CA . LEU A 1 84 ? 19.124 -2.566 -12.276 1.00 80.06 84 LEU A CA 1
ATOM 690 C C . LEU A 1 84 ? 19.681 -3.397 -13.430 1.00 80.06 84 LEU A C 1
ATOM 692 O O . LEU A 1 84 ? 20.742 -3.069 -13.955 1.00 80.06 84 LEU A O 1
ATOM 696 N N . THR A 1 85 ? 19.001 -4.488 -13.772 1.00 83.25 85 THR A N 1
ATOM 697 C CA . THR A 1 85 ? 19.434 -5.438 -14.797 1.00 83.25 85 THR A CA 1
ATOM 698 C C . THR A 1 85 ? 18.620 -5.311 -16.071 1.00 83.25 85 THR A C 1
ATOM 700 O O . THR A 1 85 ? 19.181 -5.443 -17.153 1.00 83.25 85 THR A O 1
ATOM 703 N N . ASP A 1 86 ? 17.318 -5.056 -15.947 1.00 84.88 86 ASP A N 1
ATOM 704 C CA . ASP A 1 86 ? 16.397 -4.989 -17.072 1.00 84.88 86 ASP A CA 1
ATOM 705 C C . ASP A 1 86 ? 15.293 -3.962 -16.804 1.00 84.88 86 ASP A C 1
ATOM 707 O O . ASP A 1 86 ? 14.706 -3.924 -15.726 1.00 84.88 86 ASP A O 1
ATOM 711 N N . PHE A 1 87 ? 14.997 -3.111 -17.779 1.00 85.50 87 PHE A N 1
ATOM 712 C CA . PHE A 1 87 ? 13.987 -2.067 -17.659 1.00 85.50 87 PHE A CA 1
ATOM 713 C C . PHE A 1 87 ? 12.887 -2.339 -18.685 1.00 85.50 87 PHE A C 1
ATOM 715 O O . PHE A 1 87 ? 13.065 -2.069 -19.867 1.00 85.50 87 PHE A O 1
ATOM 722 N N . THR A 1 88 ? 11.756 -2.892 -18.229 1.00 89.94 88 THR A N 1
ATOM 723 C CA . THR A 1 88 ? 10.668 -3.384 -19.091 1.00 89.94 88 THR A CA 1
ATOM 724 C C . THR A 1 88 ? 9.301 -2.789 -18.747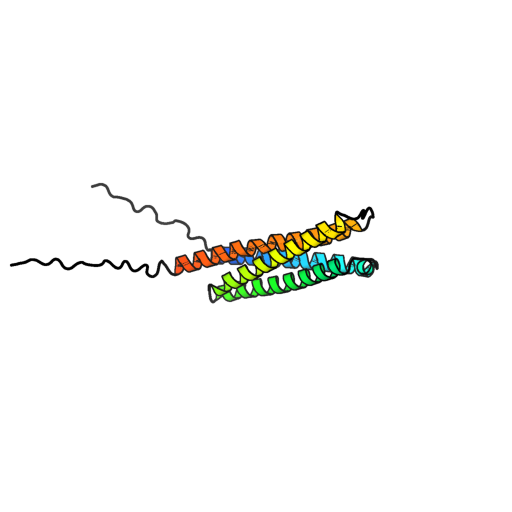 1.00 89.94 88 THR A C 1
ATOM 726 O O . THR A 1 88 ? 9.073 -2.260 -17.652 1.00 89.94 88 THR A O 1
ATOM 729 N N . SER A 1 89 ? 8.349 -2.931 -19.675 1.00 91.81 89 SER A N 1
ATOM 730 C CA . SER A 1 89 ? 6.945 -2.533 -19.492 1.00 91.81 89 SER A CA 1
ATOM 731 C C . SER A 1 89 ? 6.227 -3.335 -18.402 1.00 91.81 89 SER A C 1
ATOM 733 O O . SER A 1 89 ? 5.224 -2.877 -17.851 1.00 91.81 89 SER A O 1
ATOM 735 N N . GLU A 1 90 ? 6.732 -4.521 -18.051 1.00 94.38 90 GLU A N 1
ATOM 736 C CA . GLU A 1 90 ? 6.168 -5.341 -16.980 1.00 94.38 90 GLU A CA 1
ATOM 737 C C . GLU A 1 90 ? 6.271 -4.639 -15.621 1.00 94.38 90 GLU A C 1
ATOM 739 O O . GLU A 1 90 ? 5.307 -4.646 -14.851 1.00 94.38 90 GLU A O 1
ATOM 744 N N . HIS A 1 91 ? 7.387 -3.958 -15.347 1.00 93.69 91 HIS A N 1
ATOM 745 C CA . HIS A 1 91 ? 7.554 -3.184 -14.117 1.00 93.69 91 HIS A CA 1
ATOM 746 C C . HIS A 1 91 ? 6.508 -2.070 -13.999 1.00 93.69 91 HIS A C 1
ATOM 748 O O . HIS A 1 91 ? 5.876 -1.921 -12.951 1.00 93.69 91 HIS A O 1
ATOM 754 N N . ALA A 1 92 ? 6.264 -1.332 -15.086 1.00 94.06 92 ALA A N 1
ATOM 755 C CA . ALA A 1 92 ? 5.241 -0.291 -15.113 1.00 94.06 92 ALA A CA 1
ATOM 756 C C . ALA A 1 92 ? 3.832 -0.866 -14.897 1.00 94.06 92 ALA A C 1
ATOM 758 O O . ALA A 1 92 ? 3.049 -0.324 -14.115 1.00 94.06 92 ALA A O 1
ATOM 759 N N . ASN A 1 93 ? 3.524 -2.012 -15.511 1.00 96.25 93 ASN A N 1
ATOM 760 C CA . ASN A 1 93 ? 2.249 -2.698 -15.310 1.00 96.25 93 ASN A CA 1
ATOM 761 C C . ASN A 1 93 ? 2.040 -3.125 -13.845 1.00 96.25 93 ASN A C 1
ATOM 763 O O . ASN A 1 93 ? 0.949 -2.980 -13.298 1.00 96.25 93 ASN A O 1
ATOM 767 N N . ARG A 1 94 ? 3.089 -3.621 -13.181 1.00 96.69 94 ARG A N 1
ATOM 768 C CA . ARG A 1 94 ? 3.037 -4.008 -11.763 1.00 96.69 94 ARG A CA 1
ATOM 769 C C . ARG A 1 94 ? 2.802 -2.800 -10.851 1.00 96.69 94 ARG A C 1
ATOM 771 O O . ARG A 1 94 ? 1.947 -2.872 -9.970 1.00 96.69 94 ARG A O 1
ATOM 778 N N . LEU A 1 95 ? 3.463 -1.668 -11.107 1.00 95.62 95 LEU A N 1
ATOM 779 C CA . LEU A 1 95 ? 3.205 -0.409 -10.391 1.00 95.62 95 LEU A CA 1
ATOM 780 C C . LEU A 1 95 ? 1.766 0.088 -10.569 1.00 95.62 95 LEU A C 1
ATOM 782 O O . LEU A 1 95 ? 1.142 0.521 -9.602 1.00 95.62 95 LEU A O 1
ATOM 786 N N . ARG A 1 96 ? 1.222 -0.006 -11.787 1.00 97.12 96 ARG A N 1
ATOM 787 C CA . ARG A 1 96 ? -0.169 0.360 -12.077 1.00 97.12 96 ARG A CA 1
ATOM 788 C C . ARG A 1 96 ? -1.154 -0.500 -11.290 1.00 97.12 96 ARG A C 1
ATOM 790 O O . ARG A 1 96 ? -2.031 0.045 -10.632 1.00 97.12 96 ARG A O 1
ATOM 797 N N . LYS A 1 97 ? -0.958 -1.821 -11.272 1.00 97.38 97 LYS A N 1
ATOM 798 C CA . LYS A 1 97 ? -1.793 -2.741 -10.482 1.00 97.38 97 LYS A CA 1
ATOM 799 C C . LYS A 1 97 ? -1.749 -2.432 -8.988 1.00 97.38 97 LYS A C 1
ATOM 801 O O . LYS A 1 97 ? -2.770 -2.526 -8.314 1.00 97.38 97 LYS A O 1
ATOM 806 N N . LEU A 1 98 ? -0.581 -2.057 -8.455 1.00 97.25 98 LEU A N 1
ATOM 807 C CA . LEU A 1 98 ? -0.498 -1.588 -7.072 1.00 97.25 98 LEU A CA 1
ATOM 808 C C . LEU A 1 98 ? -1.360 -0.337 -6.875 1.00 97.25 98 LEU A C 1
ATOM 810 O O . LEU A 1 98 ? -2.141 -0.313 -5.930 1.00 97.25 98 LEU A O 1
ATOM 814 N N . ALA A 1 99 ? -1.261 0.655 -7.761 1.00 97.38 99 ALA A N 1
ATOM 815 C CA . ALA A 1 99 ? -2.040 1.890 -7.670 1.00 97.38 99 ALA A CA 1
ATOM 816 C C . ALA A 1 99 ? -3.560 1.654 -7.750 1.00 97.38 99 ALA A C 1
ATOM 818 O O . ALA A 1 99 ? -4.302 2.230 -6.960 1.00 97.38 99 ALA A O 1
ATOM 819 N N . GLU A 1 100 ? -4.016 0.784 -8.653 1.00 97.88 100 GLU A N 1
ATOM 820 C CA . GLU A 1 100 ? -5.433 0.409 -8.798 1.00 97.88 100 GLU A CA 1
ATOM 821 C C . GLU A 1 100 ? -5.978 -0.214 -7.505 1.00 97.88 100 GLU A C 1
ATOM 823 O O . GLU A 1 100 ? -6.985 0.236 -6.963 1.00 97.88 100 GLU A O 1
ATOM 828 N N . LEU A 1 101 ? -5.252 -1.182 -6.933 1.00 97.50 101 LEU A N 1
ATOM 829 C CA . LEU A 1 101 ? -5.628 -1.792 -5.655 1.00 97.50 101 LEU A CA 1
ATOM 830 C C . LEU A 1 101 ? -5.605 -0.790 -4.490 1.00 97.50 101 LEU A C 1
ATOM 832 O O . LEU A 1 101 ? -6.385 -0.927 -3.547 1.00 97.50 101 LEU A O 1
ATOM 836 N N . ALA A 1 102 ? -4.712 0.204 -4.534 1.00 97.44 102 ALA A N 1
ATOM 837 C CA . ALA A 1 102 ? -4.663 1.269 -3.536 1.00 97.44 102 ALA A CA 1
ATOM 838 C C . ALA A 1 102 ? -5.919 2.146 -3.595 1.00 97.44 102 ALA A C 1
ATOM 840 O O . ALA A 1 102 ? -6.485 2.478 -2.556 1.00 97.44 102 ALA A O 1
ATOM 841 N N . GLN A 1 103 ? -6.369 2.472 -4.808 1.00 97.88 103 GLN A N 1
ATOM 842 C CA . GLN A 1 103 ? -7.567 3.269 -5.051 1.00 97.88 103 GLN A CA 1
ATOM 843 C C . GLN A 1 103 ? -8.831 2.546 -4.570 1.00 97.88 103 GLN A C 1
ATOM 845 O O . GLN A 1 103 ? -9.684 3.152 -3.918 1.00 97.88 103 GLN A O 1
ATOM 850 N N . ASP A 1 104 ? -8.935 1.243 -4.838 1.00 97.69 104 ASP A N 1
ATOM 851 C CA . ASP A 1 104 ? -10.035 0.421 -4.327 1.00 97.69 104 ASP A CA 1
ATOM 852 C C . ASP A 1 104 ? -10.038 0.392 -2.793 1.00 97.69 104 ASP A C 1
ATOM 854 O O . ASP A 1 104 ? -11.069 0.630 -2.162 1.00 97.69 104 ASP A O 1
ATOM 858 N N . LEU A 1 105 ? -8.869 0.196 -2.176 1.00 97.25 105 LEU A N 1
ATOM 859 C CA . LEU A 1 105 ? -8.728 0.208 -0.721 1.00 97.25 105 LEU A CA 1
ATOM 860 C C . LEU A 1 105 ? -9.101 1.566 -0.106 1.00 97.25 105 LEU A C 1
ATOM 862 O O . LEU A 1 105 ? -9.778 1.618 0.923 1.00 97.25 105 LEU A O 1
ATOM 866 N N . GLU A 1 106 ? -8.668 2.670 -0.714 1.00 97.19 106 GLU A N 1
ATOM 867 C CA . GLU A 1 106 ? -9.021 4.022 -0.277 1.00 97.19 106 GLU A CA 1
ATOM 868 C C . GLU A 1 106 ? -10.545 4.224 -0.285 1.00 97.19 106 GLU A C 1
ATOM 870 O O . GLU A 1 106 ? -11.123 4.718 0.693 1.00 97.19 106 GLU A O 1
ATOM 875 N N . LYS A 1 107 ? -11.198 3.794 -1.368 1.00 96.06 107 LYS A N 1
ATOM 876 C CA . LYS A 1 107 ? -12.650 3.862 -1.537 1.00 96.06 107 LYS A CA 1
ATOM 877 C C . LYS A 1 107 ? -13.384 3.002 -0.511 1.00 96.06 107 LYS A C 1
ATOM 879 O O . LYS A 1 107 ? -14.363 3.470 0.072 1.00 96.06 107 LYS A O 1
ATOM 884 N N . ASP A 1 108 ? -12.907 1.790 -0.243 1.00 95.25 108 ASP A N 1
ATOM 885 C CA . ASP A 1 108 ? -13.481 0.907 0.776 1.00 95.25 108 ASP A CA 1
ATOM 886 C C . ASP A 1 108 ? -13.428 1.550 2.169 1.00 95.25 108 ASP A C 1
ATOM 888 O O . ASP A 1 108 ? -14.402 1.502 2.929 1.00 95.25 108 ASP A O 1
ATOM 892 N N . PHE A 1 109 ? -12.317 2.218 2.498 1.00 93.69 109 PHE A N 1
ATOM 893 C CA . PHE A 1 109 ? -12.198 2.981 3.739 1.00 93.69 109 PHE A CA 1
ATOM 894 C C . PHE A 1 109 ? -13.192 4.138 3.796 1.00 93.69 109 PHE A C 1
ATOM 896 O O . PHE A 1 109 ? -13.860 4.320 4.816 1.00 93.69 109 PHE A O 1
ATOM 903 N N . GLU A 1 110 ? -13.313 4.909 2.718 1.00 92.38 110 GLU A N 1
ATOM 904 C CA . GLU A 1 110 ? -14.250 6.027 2.653 1.00 92.38 110 GLU A CA 1
ATOM 905 C C . GLU A 1 110 ? -15.701 5.582 2.847 1.00 92.38 110 GLU A C 1
ATOM 907 O O . GLU A 1 110 ? -16.421 6.160 3.666 1.00 92.38 110 GLU A O 1
ATOM 912 N N . GLN A 1 111 ? -16.110 4.514 2.162 1.00 91.38 111 GLN A N 1
ATOM 913 C CA . GLN A 1 111 ? -17.450 3.949 2.296 1.00 91.38 111 GLN A CA 1
ATOM 914 C C . GLN A 1 111 ? -17.716 3.461 3.719 1.00 91.38 111 GLN A C 1
ATOM 916 O O . GLN A 1 111 ? -18.760 3.777 4.297 1.00 91.38 111 GLN A O 1
ATOM 921 N N . LEU A 1 112 ? -16.766 2.731 4.313 1.00 88.69 112 LEU A N 1
ATOM 922 C CA . LEU A 1 112 ? -16.886 2.255 5.688 1.00 88.69 112 LEU A CA 1
ATOM 923 C C . LEU A 1 112 ? -17.055 3.427 6.665 1.00 88.69 112 LEU A C 1
ATOM 925 O O . LEU A 1 112 ? -17.895 3.366 7.569 1.00 88.69 112 LEU A O 1
ATOM 929 N N . TRP A 1 113 ? -16.276 4.494 6.479 1.00 86.19 113 TRP A N 1
ATOM 930 C CA . TRP A 1 113 ? -16.313 5.669 7.344 1.00 86.19 113 TRP A CA 1
ATOM 931 C C . TRP A 1 113 ? -17.642 6.420 7.235 1.00 86.19 113 TRP A C 1
ATOM 933 O O . TRP A 1 113 ? -18.297 6.679 8.249 1.00 86.19 113 TRP A O 1
ATOM 943 N N . GLN A 1 114 ? -18.089 6.698 6.008 1.00 84.69 114 GLN A N 1
ATOM 944 C CA . GLN A 1 114 ? -19.332 7.424 5.749 1.00 84.69 114 GLN A CA 1
ATOM 945 C C . GLN A 1 114 ? -20.571 6.666 6.242 1.00 84.69 114 GLN A C 1
ATOM 947 O O . GLN A 1 114 ? -21.462 7.266 6.840 1.00 84.69 114 GLN A O 1
ATOM 952 N N . GLN A 1 115 ? -20.623 5.345 6.052 1.00 78.06 115 GLN A N 1
ATOM 953 C CA . GLN A 1 115 ? -21.787 4.542 6.437 1.00 78.06 115 GLN A CA 1
ATOM 954 C C . GLN A 1 115 ? -21.905 4.318 7.947 1.00 78.06 115 GLN A C 1
ATOM 956 O O . GLN A 1 115 ? -23.013 4.195 8.466 1.00 78.06 115 GLN A O 1
ATOM 961 N N . LYS A 1 116 ? -20.782 4.183 8.664 1.00 68.75 116 LYS A N 1
ATOM 962 C CA . LYS A 1 116 ? -20.800 3.708 10.060 1.00 68.75 116 LYS A CA 1
ATOM 963 C C . LYS A 1 116 ? -20.494 4.780 11.093 1.00 68.75 116 LYS A C 1
ATOM 965 O O . LYS A 1 116 ? -21.037 4.687 12.195 1.00 68.75 116 LYS A O 1
ATOM 970 N N . TYR A 1 117 ? -19.666 5.767 10.753 1.00 68.44 117 TYR A N 1
ATOM 971 C CA . TYR A 1 117 ? -19.148 6.738 11.719 1.00 68.44 117 TYR A CA 1
ATOM 972 C C . TYR A 1 117 ? -19.790 8.121 11.596 1.00 68.44 117 TYR A C 1
ATOM 974 O O . TYR A 1 117 ? -19.982 8.768 12.618 1.00 68.44 117 TYR A O 1
ATOM 982 N N . LEU A 1 118 ? -20.210 8.550 10.398 1.00 59.62 118 LEU A N 1
ATOM 983 C CA . LEU A 1 118 ? -20.963 9.807 10.245 1.00 59.62 118 LEU A CA 1
ATOM 984 C C . LEU A 1 118 ? -22.423 9.695 10.711 1.00 59.62 118 LEU A C 1
ATOM 986 O O . LEU A 1 118 ? -23.006 10.686 11.136 1.00 59.62 118 LEU A O 1
ATOM 990 N N . GLN A 1 119 ? -23.015 8.497 10.644 1.00 57.25 119 GLN A N 1
ATOM 991 C CA . GLN A 1 119 ? -24.426 8.280 10.992 1.00 57.25 119 GLN A CA 1
ATOM 992 C C . GLN A 1 119 ? -24.666 7.925 12.467 1.00 57.25 119 GLN A C 1
ATOM 994 O O . GLN A 1 119 ? -25.802 7.993 12.927 1.00 57.25 119 GLN A O 1
ATOM 999 N N . ASN A 1 120 ? -23.626 7.558 13.222 1.00 54.62 120 ASN A N 1
ATOM 1000 C CA . ASN A 1 120 ? -23.754 7.185 14.630 1.00 54.62 120 ASN A CA 1
ATOM 1001 C C . ASN A 1 120 ? -22.996 8.175 15.513 1.00 54.62 120 ASN A C 1
ATOM 1003 O O . ASN A 1 120 ? -21.807 8.403 15.306 1.00 54.62 120 ASN A O 1
ATOM 1007 N N . GLU A 1 121 ? -23.666 8.704 16.541 1.00 47.12 121 GLU A N 1
ATOM 1008 C CA . GLU A 1 121 ? -23.065 9.509 17.608 1.00 47.12 121 GLU A CA 1
ATOM 1009 C C . GLU A 1 121 ? -22.034 8.696 18.420 1.00 47.12 121 GLU A C 1
ATOM 1011 O O . GLU A 1 121 ? -22.247 8.338 19.580 1.00 47.12 121 GLU A O 1
ATOM 1016 N N . TYR A 1 122 ? -20.860 8.420 17.858 1.00 50.94 122 TYR A N 1
ATOM 1017 C CA . TYR A 1 122 ? -19.717 7.902 18.606 1.00 50.94 122 TYR A CA 1
ATOM 1018 C C . TYR A 1 122 ? -19.060 9.041 19.419 1.00 50.94 122 TYR A C 1
ATOM 1020 O O . TYR A 1 122 ? -17.875 9.332 19.300 1.00 50.94 122 TYR A O 1
ATOM 1028 N N . ARG A 1 123 ? -19.834 9.692 20.304 1.00 45.19 123 ARG A N 1
ATOM 1029 C CA . ARG A 1 123 ? -19.408 10.764 21.234 1.00 45.19 123 ARG A CA 1
ATOM 1030 C C . ARG A 1 123 ? -18.570 10.248 22.423 1.00 45.19 123 ARG A C 1
ATOM 1032 O O . ARG A 1 123 ? -18.760 10.678 23.559 1.00 45.19 123 ARG A O 1
ATOM 1039 N N . LYS A 1 124 ? -17.651 9.298 22.220 1.00 56.75 124 LYS A N 1
ATOM 1040 C CA . LYS A 1 124 ? -16.791 8.762 23.297 1.00 56.75 124 LYS A CA 1
ATOM 1041 C C . LYS A 1 124 ? -15.312 8.832 22.928 1.00 56.75 124 LYS A C 1
ATOM 1043 O O . LYS A 1 124 ? -14.942 8.701 21.767 1.00 56.75 124 LYS A O 1
ATOM 1048 N N . LYS A 1 125 ? -14.467 8.974 23.958 1.00 55.88 125 LYS A N 1
ATOM 1049 C CA . LYS A 1 125 ? -12.991 9.113 23.947 1.00 55.88 125 LYS A CA 1
ATOM 1050 C C . LYS A 1 125 ? -12.238 8.125 23.026 1.00 55.88 125 LYS A C 1
ATOM 1052 O O . LYS A 1 125 ? -11.103 8.394 22.653 1.00 55.88 125 LYS A O 1
ATOM 1057 N N . ASN A 1 126 ? -12.884 7.030 22.620 1.00 63.56 126 ASN A N 1
ATOM 1058 C CA . ASN A 1 126 ? -12.326 5.966 21.786 1.00 63.56 126 ASN A CA 1
ATOM 1059 C C . ASN A 1 126 ? -12.418 6.233 20.271 1.00 63.56 126 ASN A C 1
ATOM 1061 O O . ASN A 1 126 ? -11.727 5.559 19.511 1.00 63.56 126 ASN A O 1
ATOM 1065 N N . ILE A 1 127 ? -13.209 7.218 19.817 1.00 75.81 127 ILE A N 1
ATOM 1066 C CA . ILE A 1 127 ? -13.312 7.542 18.381 1.00 75.81 127 ILE A CA 1
ATOM 1067 C C . ILE A 1 127 ? -11.989 8.070 17.819 1.00 75.81 127 ILE A C 1
ATOM 1069 O O . ILE A 1 127 ? -11.592 7.680 16.730 1.00 75.81 127 ILE A O 1
ATOM 1073 N N . ARG A 1 128 ? -11.241 8.847 18.614 1.00 80.75 128 ARG A N 1
ATOM 1074 C CA . ARG A 1 128 ? -9.968 9.448 18.190 1.00 80.75 128 ARG A CA 1
ATOM 1075 C C . ARG A 1 128 ? -8.932 8.409 17.775 1.00 80.75 128 ARG A C 1
ATOM 1077 O O . ARG A 1 128 ? -8.165 8.637 16.855 1.00 80.75 128 ARG A O 1
ATOM 1084 N N . ILE A 1 129 ? -8.900 7.258 18.444 1.00 82.38 129 ILE A N 1
ATOM 1085 C CA . ILE A 1 129 ? -7.946 6.192 18.109 1.00 82.38 129 ILE A CA 1
ATOM 1086 C C . ILE A 1 129 ? -8.337 5.526 16.784 1.00 82.38 129 ILE A C 1
ATOM 1088 O O . ILE A 1 129 ? -7.472 5.241 15.957 1.00 82.38 129 ILE A O 1
ATOM 1092 N N . LEU A 1 130 ? -9.636 5.304 16.570 1.00 85.94 130 LEU A N 1
ATOM 1093 C CA . LEU A 1 130 ? -10.153 4.761 15.314 1.00 85.94 130 LEU A CA 1
ATOM 1094 C C . LEU A 1 130 ? -9.931 5.735 14.158 1.00 85.94 130 LEU A C 1
ATOM 1096 O O . LEU A 1 130 ? -9.484 5.304 13.104 1.00 85.94 130 LEU A O 1
ATOM 1100 N N . GLU A 1 131 ? -10.157 7.029 14.384 1.00 88.81 131 GLU A N 1
ATOM 1101 C CA . GLU A 1 131 ? -9.830 8.113 13.451 1.00 88.81 131 GLU A CA 1
ATOM 1102 C C . GLU A 1 131 ? -8.346 8.115 13.100 1.00 88.81 131 GLU A C 1
ATOM 1104 O O . GLU A 1 131 ? -7.994 8.217 11.932 1.00 88.81 131 GLU A O 1
ATOM 1109 N N . THR A 1 132 ? -7.464 7.947 14.084 1.00 91.50 132 THR A N 1
ATOM 1110 C CA . THR A 1 132 ? -6.021 7.878 13.846 1.00 91.50 132 THR A CA 1
ATOM 1111 C C . THR A 1 132 ? -5.640 6.686 12.967 1.00 91.50 132 THR A C 1
ATOM 1113 O O . THR A 1 132 ? -4.915 6.856 11.985 1.00 91.50 132 THR A O 1
ATOM 1116 N N . LEU A 1 133 ? -6.141 5.484 13.277 1.00 93.44 133 LEU A N 1
ATOM 1117 C CA . LEU A 1 133 ? -5.897 4.290 12.457 1.00 93.44 133 LEU A CA 1
ATOM 1118 C C . LEU A 1 133 ? -6.482 4.449 11.049 1.00 93.44 133 LEU A C 1
ATOM 1120 O O . LEU A 1 133 ? -5.817 4.126 10.066 1.00 93.44 133 LEU A O 1
ATOM 1124 N N . TYR A 1 134 ? -7.701 4.976 10.957 1.00 94.06 134 TYR A N 1
ATOM 1125 C CA . TYR A 1 134 ? -8.389 5.259 9.705 1.00 94.06 134 TYR A CA 1
ATOM 1126 C C . TYR A 1 134 ? -7.595 6.238 8.839 1.00 94.06 134 TYR A C 1
ATOM 1128 O O . TYR A 1 134 ? -7.215 5.889 7.726 1.00 94.06 134 TYR A O 1
ATOM 1136 N N . ASN A 1 135 ? -7.283 7.425 9.363 1.00 94.19 135 ASN A N 1
ATOM 1137 C CA . ASN A 1 135 ? -6.598 8.485 8.631 1.00 94.19 135 ASN A CA 1
ATOM 1138 C C . ASN A 1 135 ? -5.214 8.035 8.171 1.00 94.19 135 ASN A C 1
ATOM 1140 O O . ASN A 1 135 ? -4.844 8.282 7.028 1.00 94.19 135 ASN A O 1
ATOM 1144 N N . LYS A 1 136 ? -4.459 7.334 9.029 1.00 96.94 136 LYS A N 1
ATOM 1145 C CA . LYS A 1 136 ? -3.137 6.832 8.648 1.00 96.94 136 LYS A CA 1
ATOM 1146 C C . LYS A 1 136 ? -3.230 5.773 7.549 1.00 96.94 136 LYS A C 1
ATOM 1148 O O . LYS A 1 136 ? -2.432 5.796 6.617 1.00 96.94 136 LYS A O 1
ATOM 1153 N N . THR A 1 137 ? -4.199 4.862 7.642 1.00 96.69 137 THR A N 1
ATOM 1154 C CA . THR A 1 137 ? -4.352 3.783 6.657 1.00 96.69 137 THR A CA 1
ATOM 1155 C C . THR A 1 137 ? -4.887 4.307 5.328 1.00 96.69 137 THR A C 1
ATOM 1157 O O . THR A 1 137 ? -4.290 4.029 4.292 1.00 96.69 137 THR A O 1
ATOM 1160 N N . LYS A 1 138 ? -5.964 5.104 5.350 1.00 96.50 138 LYS A N 1
ATOM 1161 C CA . LYS A 1 138 ? -6.518 5.744 4.151 1.00 96.50 138 LYS A CA 1
ATOM 1162 C C . LYS A 1 138 ? -5.488 6.666 3.504 1.00 96.50 138 LYS A C 1
ATOM 1164 O O . LYS A 1 138 ? -5.322 6.604 2.297 1.00 96.50 138 LYS A O 1
ATOM 1169 N N . GLY A 1 139 ? -4.771 7.463 4.299 1.00 96.75 139 GLY A N 1
ATOM 1170 C CA . GLY A 1 139 ? -3.712 8.344 3.806 1.00 96.75 139 GLY A CA 1
ATOM 1171 C C . GLY A 1 139 ? -2.637 7.576 3.044 1.00 96.75 139 GLY A C 1
ATOM 1172 O O . GLY A 1 139 ? -2.336 7.924 1.915 1.00 96.75 139 GLY A O 1
ATOM 1173 N N . MET A 1 140 ? -2.146 6.462 3.592 1.00 97.50 140 MET A N 1
ATOM 1174 C CA . MET A 1 140 ? -1.167 5.627 2.888 1.00 97.50 140 MET A CA 1
ATOM 1175 C C . MET A 1 140 ? -1.743 4.958 1.630 1.00 97.50 140 MET A C 1
ATOM 1177 O O . MET A 1 140 ? -1.029 4.815 0.641 1.00 97.50 140 MET A O 1
ATOM 1181 N N . ALA A 1 141 ? -3.017 4.548 1.640 1.00 97.25 141 ALA A N 1
ATOM 1182 C CA . ALA A 1 141 ? -3.679 4.036 0.439 1.00 97.25 141 ALA A CA 1
ATOM 1183 C C . ALA A 1 141 ? -3.762 5.119 -0.654 1.00 97.25 141 ALA A C 1
ATOM 1185 O O . ALA A 1 141 ? -3.352 4.865 -1.782 1.00 97.25 141 ALA A O 1
ATOM 1186 N N . ALA A 1 142 ? -4.181 6.335 -0.296 1.00 96.25 142 ALA A N 1
ATOM 1187 C CA . ALA A 1 142 ? -4.204 7.490 -1.192 1.00 96.25 142 ALA A CA 1
ATOM 1188 C C . ALA A 1 142 ? -2.799 7.849 -1.696 1.00 96.25 142 ALA A C 1
ATOM 1190 O O . ALA A 1 142 ? -2.599 8.117 -2.873 1.00 96.25 142 ALA A O 1
ATOM 1191 N N . ASP A 1 143 ? -1.786 7.792 -0.833 1.00 95.25 143 ASP A N 1
ATOM 1192 C CA . ASP A 1 143 ? -0.410 8.013 -1.251 1.00 95.25 143 ASP A CA 1
ATOM 1193 C C . ASP A 1 143 ? -0.028 6.964 -2.320 1.00 95.25 143 ASP A C 1
ATOM 1195 O O . ASP A 1 143 ? 0.435 7.323 -3.405 1.00 95.25 143 ASP A O 1
ATOM 1199 N N . MET A 1 144 ? -0.299 5.675 -2.088 1.00 95.81 144 MET A N 1
ATOM 1200 C CA . MET A 1 144 ? 0.049 4.595 -3.024 1.00 95.81 144 MET A CA 1
ATOM 1201 C C . MET A 1 144 ? -0.637 4.684 -4.398 1.00 95.81 144 MET A C 1
ATOM 1203 O O . MET A 1 144 ? -0.123 4.093 -5.351 1.00 95.81 144 MET A O 1
ATOM 1207 N N . THR A 1 145 ? -1.715 5.457 -4.576 1.00 95.62 145 THR A N 1
ATOM 1208 C CA . THR A 1 145 ? -2.271 5.700 -5.922 1.00 95.62 145 THR A CA 1
ATOM 1209 C C . THR A 1 145 ? -1.292 6.470 -6.814 1.00 95.62 145 THR A C 1
ATOM 1211 O O . THR A 1 145 ? -1.317 6.336 -8.038 1.00 95.62 145 THR A O 1
ATOM 1214 N N . ASN A 1 146 ? -0.359 7.229 -6.227 1.00 93.50 146 ASN A N 1
ATOM 1215 C CA . ASN A 1 146 ? 0.679 7.951 -6.967 1.00 93.50 146 ASN A CA 1
ATOM 1216 C C . ASN A 1 146 ? 1.696 7.022 -7.651 1.00 93.50 146 ASN A C 1
ATOM 1218 O O . ASN A 1 146 ? 2.440 7.468 -8.528 1.00 93.50 146 ASN A O 1
ATOM 1222 N N . LEU A 1 147 ? 1.697 5.720 -7.339 1.00 93.94 147 LEU A N 1
ATOM 1223 C CA . LEU A 1 147 ? 2.470 4.729 -8.093 1.00 93.94 147 LEU A CA 1
ATOM 1224 C C . LEU A 1 147 ? 2.064 4.682 -9.577 1.00 93.94 147 LEU A C 1
ATOM 1226 O O . LEU A 1 147 ? 2.900 4.362 -10.421 1.00 93.94 147 LEU A O 1
ATOM 1230 N N . ALA A 1 148 ? 0.841 5.096 -9.930 1.00 94.62 148 ALA A N 1
ATOM 1231 C CA . ALA A 1 148 ? 0.425 5.248 -11.324 1.00 94.62 148 ALA A CA 1
ATOM 1232 C C . ALA A 1 148 ? 1.260 6.303 -12.076 1.00 94.62 148 ALA A C 1
ATOM 1234 O O . ALA A 1 148 ? 1.590 6.116 -13.246 1.00 94.62 148 ALA A O 1
ATOM 1235 N N . GLN A 1 149 ? 1.668 7.387 -11.406 1.00 91.56 149 GLN A N 1
ATOM 1236 C CA . GLN A 1 149 ? 2.547 8.397 -12.007 1.00 91.56 149 GLN A CA 1
ATOM 1237 C C . GLN A 1 149 ? 3.967 7.857 -12.208 1.00 91.56 149 GLN A C 1
ATOM 1239 O O . GLN A 1 149 ? 4.646 8.213 -13.171 1.00 91.56 149 GLN A O 1
ATOM 1244 N N . LEU A 1 150 ? 4.431 6.987 -11.307 1.00 90.94 150 LEU A N 1
ATOM 1245 C CA . LEU A 1 150 ? 5.705 6.289 -11.467 1.00 90.94 150 LEU A CA 1
ATOM 1246 C C . LEU A 1 150 ? 5.655 5.325 -12.663 1.00 90.94 150 LEU A C 1
ATOM 1248 O O . LEU A 1 150 ? 6.551 5.362 -13.503 1.00 90.94 150 LEU A O 1
ATOM 1252 N N . ALA A 1 151 ? 4.573 4.549 -12.790 1.00 93.19 151 ALA A N 1
ATOM 1253 C CA . ALA A 1 151 ? 4.327 3.669 -13.933 1.00 93.19 151 ALA A CA 1
ATOM 1254 C C . ALA A 1 151 ? 4.330 4.438 -15.264 1.00 93.19 151 ALA A C 1
ATOM 1256 O O . ALA A 1 151 ? 5.015 4.048 -16.206 1.00 93.19 151 ALA A O 1
ATOM 1257 N N . TYR A 1 152 ? 3.628 5.571 -15.318 1.00 91.88 152 TYR A N 1
ATOM 1258 C CA . TYR A 1 152 ? 3.574 6.427 -16.504 1.00 91.88 152 TYR A CA 1
ATOM 1259 C C . TYR A 1 152 ? 4.956 6.965 -16.906 1.00 91.88 152 TYR A C 1
ATOM 1261 O O . TYR A 1 152 ? 5.335 6.924 -18.076 1.00 91.88 152 TYR A O 1
ATOM 1269 N N . ARG A 1 153 ? 5.753 7.432 -15.933 1.00 89.75 153 ARG A N 1
ATOM 1270 C CA . ARG A 1 153 ? 7.132 7.884 -16.188 1.00 89.75 153 ARG A CA 1
ATOM 1271 C C . ARG A 1 153 ? 8.020 6.751 -16.709 1.00 89.75 153 ARG A C 1
ATOM 1273 O O . ARG A 1 153 ? 8.830 6.995 -17.602 1.00 89.75 153 ARG A O 1
ATOM 1280 N N . MET A 1 154 ? 7.847 5.530 -16.196 1.00 89.75 154 MET A N 1
ATOM 1281 C CA . MET A 1 154 ? 8.555 4.348 -16.700 1.00 89.75 154 MET A CA 1
ATOM 1282 C C . MET A 1 154 ? 8.208 4.049 -18.161 1.00 89.75 154 MET A C 1
ATOM 1284 O O . MET A 1 154 ? 9.110 3.890 -18.978 1.00 89.75 154 MET A O 1
ATOM 1288 N N . GLU A 1 155 ? 6.923 4.025 -18.513 1.00 90.94 155 GLU A N 1
ATOM 1289 C CA . GLU A 1 155 ? 6.474 3.768 -19.890 1.00 90.94 155 GLU A CA 1
ATOM 1290 C C . GLU A 1 155 ? 6.947 4.838 -20.867 1.00 90.94 155 GLU A C 1
ATOM 1292 O O . GLU A 1 155 ? 7.439 4.516 -21.945 1.00 90.94 155 GLU A O 1
ATOM 1297 N N . ASN A 1 156 ? 6.881 6.111 -20.478 1.00 88.62 156 ASN A N 1
ATOM 1298 C CA . ASN A 1 156 ? 7.409 7.190 -21.306 1.00 88.62 156 ASN A CA 1
ATOM 1299 C C . ASN A 1 156 ? 8.901 7.015 -21.585 1.00 88.62 156 ASN A C 1
ATOM 1301 O O . ASN A 1 156 ? 9.343 7.255 -22.706 1.00 88.62 156 ASN A O 1
ATOM 1305 N N . ARG A 1 157 ? 9.680 6.571 -20.592 1.00 86.19 157 ARG A N 1
ATOM 1306 C CA . ARG A 1 157 ? 11.105 6.294 -20.787 1.00 86.19 157 ARG A CA 1
ATOM 1307 C C . ARG A 1 157 ? 11.329 5.145 -21.773 1.00 86.19 157 ARG A C 1
ATOM 1309 O O . ARG A 1 157 ? 12.151 5.306 -22.668 1.00 86.19 157 ARG A O 1
ATOM 1316 N N . LEU A 1 158 ? 10.574 4.052 -21.648 1.00 86.88 158 LEU A N 1
ATOM 1317 C CA . LEU A 1 158 ? 10.622 2.920 -22.585 1.00 86.88 158 LEU A CA 1
ATOM 1318 C C . LEU A 1 158 ? 10.297 3.356 -24.017 1.00 86.88 158 LEU A C 1
ATOM 1320 O O . LEU A 1 158 ? 11.029 3.034 -24.945 1.00 86.88 158 LEU A O 1
ATOM 1324 N N . ASN A 1 159 ? 9.240 4.147 -24.197 1.00 84.00 159 ASN A N 1
ATOM 1325 C CA . ASN A 1 159 ? 8.825 4.628 -25.515 1.00 84.00 159 ASN A CA 1
ATOM 1326 C C . ASN A 1 159 ? 9.872 5.553 -26.158 1.00 84.00 159 ASN A C 1
ATOM 1328 O O . ASN A 1 159 ? 10.050 5.536 -27.374 1.00 84.00 159 ASN A O 1
ATOM 1332 N N . LEU A 1 160 ? 10.581 6.352 -25.353 1.00 81.00 160 LEU A N 1
ATOM 1333 C CA . LEU A 1 160 ? 11.689 7.182 -25.833 1.00 81.00 160 LEU A CA 1
ATOM 1334 C C . LEU A 1 160 ? 12.913 6.349 -26.232 1.00 81.00 160 LEU A C 1
ATOM 1336 O O . LEU A 1 160 ? 13.592 6.714 -27.188 1.00 81.00 160 LEU A O 1
ATOM 1340 N N . ASP A 1 161 ? 13.184 5.248 -25.527 1.00 67.88 161 ASP A N 1
ATOM 1341 C CA . ASP A 1 161 ? 14.292 4.340 -25.850 1.00 67.88 161 ASP A CA 1
ATOM 1342 C C . ASP A 1 161 ? 14.006 3.473 -27.087 1.00 67.88 161 ASP A C 1
ATOM 1344 O O . ASP A 1 161 ? 14.944 3.074 -27.777 1.00 67.88 161 ASP A O 1
ATOM 1348 N N . HIS A 1 162 ? 12.733 3.234 -27.417 1.00 58.97 162 HIS A N 1
ATOM 1349 C CA . HIS A 1 162 ? 12.337 2.455 -28.593 1.00 58.97 162 HIS A CA 1
ATOM 1350 C C . HIS A 1 162 ? 12.068 3.280 -29.865 1.00 58.97 162 HIS A C 1
ATOM 1352 O O . HIS A 1 162 ? 12.019 2.699 -30.945 1.00 58.97 162 HIS A O 1
ATOM 1358 N N . GLY A 1 163 ? 11.961 4.614 -29.790 1.00 48.66 163 GLY A N 1
ATOM 1359 C CA . GLY A 1 163 ? 11.623 5.462 -30.945 1.00 48.66 163 GLY A CA 1
ATOM 1360 C C . GLY A 1 163 ? 10.253 5.121 -31.575 1.00 48.66 163 GLY A C 1
ATOM 1361 O O . GLY A 1 163 ? 9.639 4.105 -31.255 1.00 48.66 163 GLY A O 1
ATOM 1362 N N . PRO A 1 164 ? 9.701 5.964 -32.465 1.00 43.91 164 PRO A N 1
ATOM 1363 C CA . PRO A 1 164 ? 8.477 5.614 -33.177 1.00 43.91 164 PRO A CA 1
ATOM 1364 C C . PRO A 1 164 ? 8.781 4.535 -34.229 1.00 43.91 164 PRO A C 1
ATOM 1366 O O . PRO A 1 164 ? 9.096 4.845 -35.377 1.00 43.91 164 PRO A O 1
ATOM 1369 N N . GLU A 1 165 ? 8.694 3.256 -33.870 1.00 46.38 165 GLU A N 1
ATOM 1370 C CA . GLU A 1 165 ? 8.659 2.187 -34.868 1.00 46.38 165 GLU A CA 1
ATOM 1371 C C . GLU A 1 165 ? 7.321 2.224 -35.637 1.00 46.38 165 GLU A C 1
ATOM 1373 O O . GLU A 1 165 ? 6.259 1.905 -35.111 1.00 46.38 165 GLU A O 1
ATOM 1378 N N . ASN A 1 166 ? 7.404 2.581 -36.925 1.00 47.03 166 ASN A N 1
ATOM 1379 C CA . ASN A 1 166 ? 6.443 2.286 -37.997 1.00 47.03 166 ASN A CA 1
ATOM 1380 C C . ASN A 1 166 ? 4.985 2.776 -37.850 1.00 47.03 166 ASN A C 1
ATOM 1382 O O . ASN A 1 166 ? 4.057 1.978 -37.721 1.00 47.03 166 ASN A O 1
ATOM 1386 N N . THR A 1 167 ? 4.732 4.049 -38.159 1.00 35.38 167 THR A N 1
ATOM 1387 C CA . THR A 1 167 ? 3.555 4.385 -38.985 1.00 35.38 167 THR A CA 1
ATOM 1388 C C . THR A 1 167 ? 3.964 4.330 -40.452 1.00 35.38 167 THR A C 1
ATOM 1390 O O . THR A 1 167 ? 4.550 5.270 -40.983 1.00 35.38 167 THR A O 1
ATOM 1393 N N . LYS A 1 168 ? 3.685 3.194 -41.102 1.00 42.56 168 LYS A N 1
ATOM 1394 C CA . LYS A 1 168 ? 3.744 3.050 -42.561 1.00 42.56 168 LYS A CA 1
ATOM 1395 C C . LYS A 1 168 ? 2.829 4.097 -43.201 1.00 42.56 168 LYS A C 1
ATOM 1397 O O . LYS A 1 168 ? 1.611 3.939 -43.178 1.00 42.56 168 LYS A O 1
ATOM 1402 N N . GLU A 1 169 ? 3.399 5.124 -43.819 1.00 36.72 169 GLU A N 1
ATOM 1403 C CA . GLU A 1 169 ? 2.706 5.826 -44.894 1.00 36.72 169 GLU A CA 1
ATOM 1404 C C . GLU A 1 169 ? 2.726 4.921 -46.130 1.00 36.72 169 GLU A C 1
ATOM 1406 O O . GLU A 1 169 ? 3.714 4.832 -46.860 1.00 36.72 169 GLU A O 1
ATOM 1411 N N . GLU A 1 170 ? 1.611 4.226 -46.365 1.00 42.88 170 GLU A N 1
ATOM 1412 C CA . GLU A 1 170 ? 1.243 3.772 -47.704 1.00 42.88 170 GLU A CA 1
ATOM 1413 C C . GLU A 1 170 ? 1.076 5.004 -48.605 1.00 42.88 170 GLU A C 1
ATOM 1415 O O . GLU A 1 170 ? -0.024 5.520 -48.815 1.00 42.88 170 GLU A O 1
ATOM 1420 N N . SER A 1 171 ? 2.177 5.479 -49.182 1.00 38.44 171 SER A N 1
ATOM 1421 C CA . SER A 1 171 ? 2.104 6.314 -50.372 1.00 38.44 171 SER A CA 1
ATOM 1422 C C . SER A 1 171 ? 1.689 5.419 -51.540 1.00 38.44 171 SER A C 1
ATOM 1424 O O . SER A 1 171 ? 2.490 4.749 -52.188 1.00 38.44 171 SER A O 1
ATOM 1426 N N . LYS A 1 172 ? 0.379 5.379 -51.796 1.00 42.84 172 LYS A N 1
ATOM 1427 C CA . LYS A 1 172 ? -0.187 4.886 -53.053 1.00 42.84 172 LYS A CA 1
ATOM 1428 C C . LYS A 1 172 ? 0.378 5.726 -54.201 1.00 42.84 172 LYS A C 1
ATOM 1430 O O . LYS A 1 172 ? -0.180 6.767 -54.549 1.00 42.84 172 LYS A O 1
ATOM 1435 N N . SER A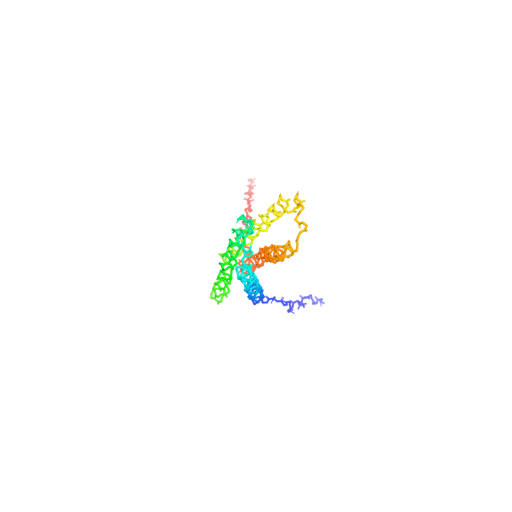 1 173 ? 1.468 5.273 -54.809 1.00 39.59 173 SER A N 1
ATOM 1436 C CA . SER A 1 173 ? 1.909 5.749 -56.115 1.00 39.59 173 SER A CA 1
ATOM 1437 C C . SER A 1 173 ? 0.903 5.264 -57.164 1.00 39.59 173 SER A C 1
ATOM 1439 O O . SER A 1 173 ? 0.870 4.102 -57.563 1.00 39.59 173 SER A O 1
ATOM 1441 N N . LYS A 1 174 ? 0.012 6.165 -57.588 1.00 42.34 174 LYS A N 1
ATOM 1442 C CA . LYS A 1 174 ? -0.801 5.960 -58.792 1.00 42.34 174 LYS A CA 1
ATOM 1443 C C . LYS A 1 174 ? 0.141 5.850 -60.002 1.00 42.34 174 LYS A C 1
ATOM 1445 O O . LYS A 1 174 ? 1.012 6.710 -60.138 1.00 42.34 174 LYS A O 1
ATOM 1450 N N . PRO A 1 175 ? -0.030 4.867 -60.902 1.00 41.38 175 PRO A N 1
ATOM 1451 C CA . PRO A 1 175 ? 0.723 4.839 -62.145 1.00 41.38 175 PRO A CA 1
ATOM 1452 C C . PRO A 1 175 ? 0.228 5.964 -63.059 1.00 41.38 175 PRO A C 1
ATOM 1454 O O . PRO A 1 175 ? -0.968 6.080 -63.337 1.00 41.38 175 PRO A O 1
ATOM 1457 N N . ILE A 1 176 ? 1.153 6.804 -63.519 1.00 44.31 176 ILE A N 1
ATOM 1458 C CA . ILE A 1 176 ? 0.906 7.758 -64.600 1.00 44.31 176 ILE A CA 1
ATOM 1459 C C . ILE A 1 176 ? 0.934 6.953 -65.903 1.00 44.31 176 ILE A C 1
ATOM 1461 O O . ILE A 1 176 ? 1.991 6.502 -66.337 1.00 44.31 176 ILE A O 1
ATOM 1465 N N . PHE A 1 177 ? -0.235 6.746 -66.508 1.00 39.88 177 PHE A N 1
ATOM 1466 C CA . PHE A 1 177 ? -0.348 6.316 -67.900 1.00 39.88 177 PHE A CA 1
ATOM 1467 C C . PHE A 1 177 ? -0.039 7.517 -68.801 1.00 39.88 177 PHE A C 1
ATOM 1469 O O . PHE A 1 177 ? -0.765 8.508 -68.765 1.00 39.88 177 PHE A O 1
ATOM 1476 N N . PHE A 1 178 ? 1.002 7.421 -69.627 1.00 39.62 178 PHE A N 1
ATOM 1477 C CA . PHE A 1 178 ? 1.099 8.214 -70.852 1.00 39.62 178 PHE A CA 1
ATOM 1478 C C . PHE A 1 178 ? 0.570 7.354 -72.002 1.00 39.62 178 PHE A C 1
ATOM 1480 O O . PHE A 1 178 ? 1.103 6.280 -72.278 1.00 39.62 178 PHE A O 1
ATOM 1487 N N . SER A 1 179 ? -0.522 7.798 -72.621 1.00 41.81 179 SER A N 1
ATOM 1488 C CA . SER A 1 179 ? -0.988 7.304 -73.916 1.00 41.81 179 SER A CA 1
ATOM 1489 C C . SER A 1 17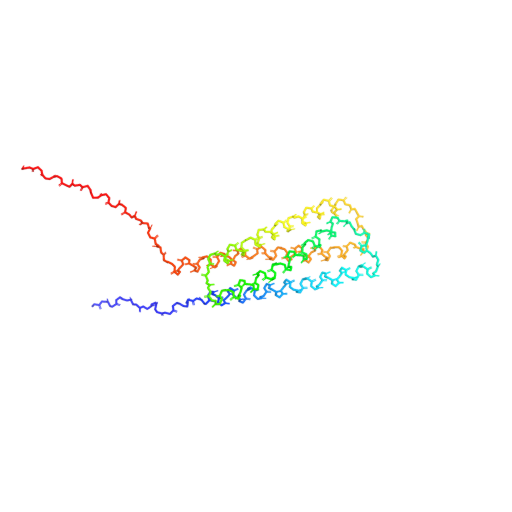9 ? -0.117 7.863 -75.045 1.00 41.81 179 SER A C 1
ATOM 1491 O O . SER A 1 179 ? 0.383 8.980 -74.920 1.00 41.81 179 SER A O 1
ATOM 1493 N N . LEU A 1 180 ? 0.019 7.034 -76.088 1.00 44.31 180 LEU A N 1
ATOM 1494 C CA . LEU A 1 180 ? 0.766 7.178 -77.348 1.00 44.31 180 LEU A CA 1
ATOM 1495 C C . LEU A 1 180 ? 0.835 8.586 -77.952 1.00 44.31 180 LEU A C 1
ATOM 1497 O O . LEU A 1 180 ? -0.216 9.265 -77.982 1.00 44.31 180 LEU A O 1
#

pLDDT: mean 80.68, std 20.68, range [35.38, 98.12]

Sequence (180 aa):
MINSVNKYSNNFVPNVIGEIKEDAKKWIVLINETREFLNCHIQQQKDNGHWNTINTNFKSLIMYALNYFSRGKDELSKITNETLTDFTSEHANRLRKLAELAQDLEKDFEQLWQQKYLQNEYRKKNIRILETLYNKTKGMAADMTNLAQLAYRMENRLNLDHGPENTKEESKSKPIFFSL

Foldseek 3Di:
DDPDDDPPPDDDPDPLLVVLLVVLVVLLVLLVVLLVVLVVLCVVCVVVVNNVVDDPLLVVLLVVLSVLSVVSSVLSVVLSVVSVPDQDLVNLVSLQVSLVVLVVSLVSLVVCCVVPPVVDPPVDPCVVSSVVSSCSSSVSSVVSNCSNVSSVSSVVVVCVVVDPPDPDDPPPPDDDDDDD

Secondary structure (DSSP, 8-state):
---------------HHHHHHHHHHHHHHHHHHHHHHHHHHHHHHHHTTGGGGS-HHHHHHHHHHHHHHHHHHHHHHHHHHHTTT---HHHHHHHHHHHHHHHHHHHHHHHHHHHHTSSS---STTHHHHHHHHHHHHHHHHHHHTHHHHHHHHHHHHHHHH--------------PPP-